Protein AF-A0A959PXU4-F1 (afdb_monomer_lite)

pLDDT: mean 76.77, std 16.82, range [35.56, 93.19]

Structure (mmCIF, N/CA/C/O backbone):
data_AF-A0A959PXU4-F1
#
_entry.id   AF-A0A959PXU4-F1
#
loop_
_atom_site.group_PDB
_atom_site.id
_atom_site.type_symbol
_atom_site.label_atom_id
_atom_site.label_alt_id
_atom_site.label_comp_id
_atom_site.label_asym_id
_atom_site.label_entity_id
_atom_site.label_seq_id
_atom_site.pdbx_PDB_ins_code
_atom_site.Cartn_x
_atom_site.Cartn_y
_atom_site.Cartn_z
_atom_site.occupancy
_atom_site.B_iso_or_equiv
_atom_site.auth_seq_id
_atom_site.auth_comp_id
_atom_site.auth_asym_id
_atom_site.auth_atom_id
_atom_site.pdbx_PDB_model_num
ATOM 1 N N . LEU A 1 1 ? -28.976 -17.798 -0.650 1.00 37.50 1 LEU A N 1
ATOM 2 C CA . LEU A 1 1 ? -28.415 -17.385 -1.957 1.00 37.50 1 LEU A CA 1
ATOM 3 C C . LEU A 1 1 ? -27.351 -16.313 -1.720 1.00 37.50 1 LEU A C 1
ATOM 5 O O . LEU A 1 1 ? -27.623 -15.134 -1.885 1.00 37.50 1 LEU A O 1
ATOM 9 N N . SER A 1 2 ? -26.162 -16.700 -1.261 1.00 35.56 2 SER A N 1
ATOM 10 C CA . SER A 1 2 ? -25.008 -15.801 -1.143 1.00 35.56 2 SER A CA 1
ATOM 11 C C . SER A 1 2 ? -24.214 -15.896 -2.441 1.00 35.56 2 SER A C 1
ATOM 13 O O . SER A 1 2 ? -23.334 -16.739 -2.594 1.00 35.56 2 SER A O 1
ATOM 15 N N . VAL A 1 3 ? -24.591 -15.075 -3.422 1.00 47.03 3 VAL A N 1
ATOM 16 C CA . VAL A 1 3 ? -23.793 -14.891 -4.636 1.00 47.03 3 VAL A CA 1
ATOM 17 C C . VAL A 1 3 ? -22.477 -14.260 -4.197 1.00 47.03 3 VAL A C 1
ATOM 19 O O . VAL A 1 3 ? -22.427 -13.096 -3.809 1.00 47.03 3 VAL A O 1
ATOM 22 N N . ILE A 1 4 ? -21.423 -15.069 -4.188 1.00 52.78 4 ILE A N 1
ATOM 23 C CA . ILE A 1 4 ? -20.054 -14.641 -3.932 1.00 52.78 4 ILE A CA 1
ATOM 24 C C . ILE A 1 4 ? -19.701 -13.627 -5.028 1.00 52.78 4 ILE A C 1
ATOM 26 O O . ILE A 1 4 ? -19.561 -13.996 -6.193 1.00 52.78 4 ILE A O 1
ATOM 30 N N . GLN A 1 5 ? -19.600 -12.345 -4.671 1.00 46.62 5 GLN A N 1
ATOM 31 C CA . GLN A 1 5 ? -19.042 -11.299 -5.532 1.00 46.62 5 GLN A CA 1
ATOM 32 C C . GLN A 1 5 ? -17.556 -11.616 -5.749 1.00 46.62 5 GLN A C 1
ATOM 34 O O . GLN A 1 5 ? -16.712 -11.325 -4.911 1.00 46.62 5 GLN A O 1
ATOM 39 N N . HIS A 1 6 ? -17.253 -12.317 -6.837 1.00 55.47 6 HIS A N 1
ATOM 40 C CA . HIS A 1 6 ? -15.999 -13.055 -6.993 1.00 55.47 6 HIS A CA 1
ATOM 41 C C . HIS A 1 6 ? -14.857 -12.298 -7.707 1.00 55.47 6 HIS A C 1
ATOM 43 O O . HIS A 1 6 ? -13.901 -12.944 -8.107 1.00 55.47 6 HIS A O 1
ATOM 49 N N . TRP A 1 7 ? -14.901 -10.978 -7.937 1.00 48.16 7 TRP A N 1
ATOM 50 C CA . TRP A 1 7 ? -14.122 -10.426 -9.070 1.00 48.16 7 TRP A CA 1
ATOM 51 C C . TRP A 1 7 ? -13.279 -9.165 -8.830 1.00 48.16 7 TRP A C 1
ATOM 53 O O . TRP A 1 7 ? -13.082 -8.402 -9.765 1.00 48.16 7 TRP A O 1
ATOM 63 N N . ASP A 1 8 ? -12.709 -8.951 -7.640 1.00 54.69 8 ASP A N 1
ATOM 64 C CA . ASP A 1 8 ? -11.613 -7.959 -7.525 1.00 54.69 8 ASP A CA 1
ATOM 65 C C . ASP A 1 8 ? -10.500 -8.317 -6.520 1.00 54.69 8 ASP A C 1
ATOM 67 O O . ASP A 1 8 ? -9.587 -7.535 -6.277 1.00 54.69 8 ASP A O 1
ATOM 71 N N . CYS A 1 9 ? -10.499 -9.538 -5.971 1.00 57.75 9 CYS A N 1
ATOM 72 C CA . CYS A 1 9 ? -9.482 -9.973 -5.003 1.00 57.75 9 CYS A CA 1
ATOM 73 C C . CYS A 1 9 ? -8.083 -10.168 -5.622 1.00 57.75 9 CYS A C 1
ATOM 75 O O . CYS A 1 9 ? -7.092 -10.212 -4.895 1.00 57.75 9 CYS A O 1
ATOM 77 N N . ASN A 1 10 ? -8.000 -10.280 -6.951 1.00 69.81 10 ASN A N 1
ATOM 78 C CA . ASN A 1 10 ? -6.753 -10.510 -7.686 1.00 69.81 10 ASN A CA 1
ATOM 79 C C . ASN A 1 10 ? -6.081 -9.219 -8.170 1.00 69.81 10 ASN A C 1
ATOM 81 O O . ASN A 1 10 ? -5.172 -9.288 -8.994 1.00 69.81 10 ASN A O 1
ATOM 85 N N . GLN A 1 11 ? -6.505 -8.055 -7.674 1.00 81.75 11 GLN A N 1
ATOM 86 C CA . GLN A 1 11 ? -5.874 -6.796 -8.048 1.00 81.75 11 GLN A CA 1
ATOM 87 C C . GLN A 1 11 ? -4.401 -6.779 -7.649 1.00 81.75 11 GLN A C 1
ATOM 89 O O . GLN A 1 11 ? -4.077 -6.954 -6.467 1.00 81.75 11 GLN A O 1
ATOM 94 N N . THR A 1 12 ? -3.528 -6.525 -8.623 1.00 87.19 12 THR A N 1
ATOM 95 C CA . THR A 1 12 ? -2.104 -6.277 -8.385 1.00 87.19 12 THR A CA 1
ATOM 96 C C . THR A 1 12 ? -1.762 -4.833 -8.716 1.00 87.19 12 THR A C 1
ATOM 98 O O . THR A 1 12 ? -2.279 -4.223 -9.659 1.00 87.19 12 THR A O 1
ATOM 101 N N . TYR A 1 13 ? -0.865 -4.274 -7.914 1.00 90.19 13 TYR A N 1
ATOM 102 C CA . TYR A 1 13 ? -0.446 -2.887 -8.021 1.00 90.19 13 TYR A CA 1
ATOM 103 C C . TYR A 1 13 ? 1.065 -2.804 -8.193 1.00 90.19 13 TYR A C 1
ATOM 105 O O . TYR A 1 13 ? 1.801 -3.639 -7.667 1.00 90.19 13 TYR A O 1
ATOM 113 N N . LEU A 1 14 ? 1.520 -1.775 -8.906 1.00 89.69 14 LEU A N 1
ATOM 114 C CA . LEU A 1 14 ? 2.913 -1.347 -8.937 1.00 89.69 14 LEU A CA 1
ATOM 115 C C . LEU A 1 14 ? 3.081 -0.101 -8.081 1.00 89.69 14 LEU A C 1
ATOM 117 O O . LEU A 1 14 ? 2.363 0.883 -8.275 1.00 89.69 14 LEU A O 1
ATOM 121 N N . ASN A 1 15 ? 4.053 -0.119 -7.177 1.00 86.69 15 ASN A N 1
ATOM 122 C CA . ASN A 1 15 ? 4.479 1.067 -6.457 1.00 86.69 15 ASN A CA 1
ATOM 123 C C . ASN A 1 15 ? 5.282 1.983 -7.391 1.00 86.69 15 ASN A C 1
ATOM 125 O O . ASN A 1 15 ? 6.363 1.627 -7.858 1.00 86.69 15 ASN A O 1
ATOM 129 N N . LEU A 1 16 ? 4.746 3.175 -7.656 1.00 83.38 16 LEU A N 1
ATOM 130 C CA . LEU A 1 16 ? 5.363 4.190 -8.514 1.00 83.38 16 LEU A CA 1
ATOM 131 C C . LEU A 1 16 ? 6.381 5.068 -7.769 1.00 83.38 16 LEU A C 1
ATOM 133 O O . LEU A 1 16 ? 7.056 5.891 -8.385 1.00 83.38 16 LEU A O 1
ATOM 137 N N . SER A 1 17 ? 6.507 4.899 -6.451 1.00 77.38 17 SER A N 1
ATOM 138 C CA . SER A 1 17 ? 7.445 5.628 -5.596 1.00 77.38 17 SER A CA 1
ATOM 139 C C . SER A 1 17 ? 8.400 4.670 -4.858 1.00 77.38 17 SER A C 1
ATOM 141 O O . SER A 1 17 ? 8.413 4.662 -3.627 1.00 77.38 17 SER A O 1
ATOM 143 N N . PRO A 1 18 ? 9.215 3.863 -5.571 1.00 60.88 18 PRO A N 1
ATOM 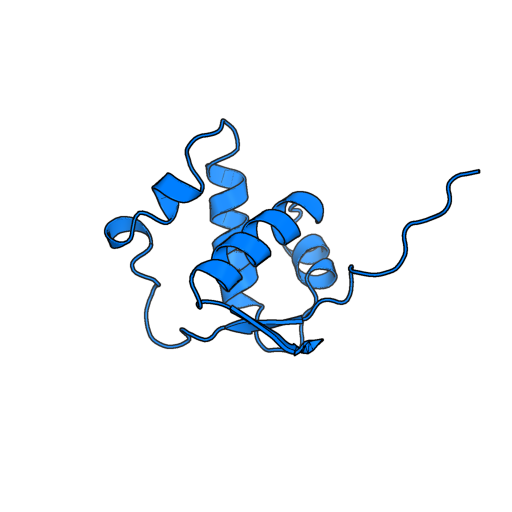144 C CA . PRO A 1 18 ? 10.084 2.852 -4.956 1.00 60.88 18 PRO A CA 1
ATOM 145 C C . PRO A 1 18 ? 11.298 3.441 -4.215 1.00 60.88 18 PRO A C 1
ATOM 147 O O . PRO A 1 18 ? 11.922 2.754 -3.413 1.00 60.88 18 PRO A O 1
ATOM 150 N N . MET A 1 19 ? 11.657 4.699 -4.492 1.00 49.06 19 MET A N 1
ATOM 151 C CA . MET A 1 19 ? 12.843 5.364 -3.946 1.00 49.06 19 MET A CA 1
ATOM 152 C C . MET A 1 19 ? 12.426 6.438 -2.935 1.00 49.06 19 MET A C 1
ATOM 154 O O . MET A 1 19 ? 12.029 7.541 -3.312 1.00 49.06 19 MET A O 1
ATOM 158 N N . GLY A 1 20 ? 12.543 6.099 -1.650 1.00 53.34 20 GLY A N 1
ATOM 159 C CA . GLY A 1 20 ? 12.297 6.981 -0.508 1.00 53.34 20 GLY A CA 1
ATOM 160 C C . GLY A 1 20 ? 11.039 6.605 0.269 1.00 53.34 20 GLY A C 1
ATOM 161 O O . GLY A 1 20 ? 10.020 6.257 -0.327 1.00 53.34 20 GLY A O 1
ATOM 162 N N . GLU 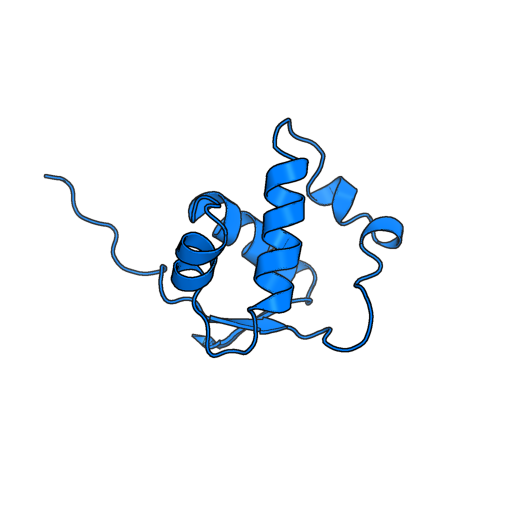A 1 21 ? 11.098 6.701 1.604 1.00 51.00 21 GLU A N 1
ATOM 163 C CA . GLU A 1 21 ? 9.882 6.733 2.417 1.00 51.00 21 GLU A CA 1
ATOM 164 C C . GLU A 1 21 ? 8.958 7.775 1.781 1.00 51.00 21 GLU A C 1
ATOM 166 O O . GLU A 1 21 ? 9.385 8.929 1.601 1.00 51.00 21 GLU A O 1
ATOM 171 N N . PRO A 1 22 ? 7.719 7.419 1.388 1.00 54.25 22 PRO A N 1
ATOM 172 C CA . PRO A 1 22 ? 6.793 8.449 0.982 1.00 54.25 22 PRO A CA 1
ATOM 173 C C . PRO A 1 22 ? 6.766 9.414 2.162 1.00 54.25 22 PRO A C 1
ATOM 175 O O . PRO A 1 22 ? 6.678 8.991 3.313 1.00 54.25 22 PRO A O 1
ATOM 178 N N . GLN A 1 23 ? 6.965 10.708 1.919 1.00 58.22 23 GLN A N 1
ATOM 179 C CA . GLN A 1 23 ? 6.890 11.709 2.981 1.00 58.22 23 GLN A CA 1
ATOM 180 C C . GLN A 1 23 ? 5.420 11.838 3.417 1.00 58.22 23 GLN A C 1
ATOM 182 O O . GLN A 1 23 ? 4.754 12.846 3.171 1.00 58.22 23 GLN A O 1
ATOM 187 N N . LEU A 1 24 ? 4.898 10.770 4.021 1.00 57.25 24 LEU A N 1
ATOM 188 C CA . LEU A 1 24 ? 3.508 10.510 4.368 1.00 57.25 24 LEU A CA 1
ATOM 189 C C . LEU A 1 24 ? 3.015 11.546 5.380 1.00 57.25 24 LEU A C 1
ATOM 191 O O . LEU A 1 24 ? 1.855 11.955 5.333 1.00 5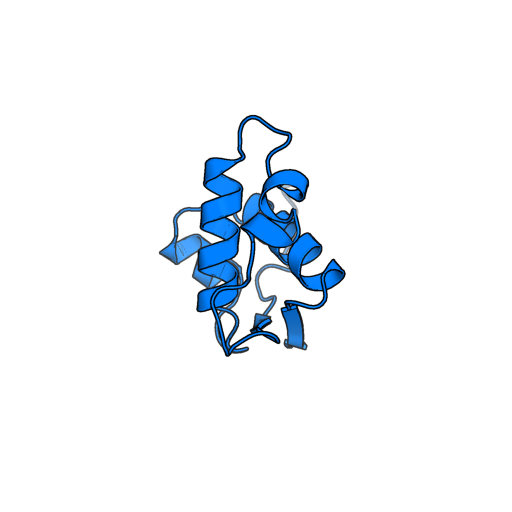7.25 24 LEU A O 1
ATOM 195 N N . GLY A 1 25 ? 3.931 12.038 6.224 1.00 54.19 25 GLY A N 1
ATOM 196 C CA . GLY A 1 25 ? 3.713 13.159 7.137 1.00 54.19 25 GLY A CA 1
ATOM 197 C C . GLY A 1 25 ? 3.652 14.525 6.445 1.00 54.19 25 GLY A C 1
ATOM 198 O O . GLY A 1 25 ? 2.711 15.274 6.679 1.00 54.19 25 GLY A O 1
ATOM 199 N N . LYS A 1 26 ? 4.598 14.859 5.551 1.00 48.97 26 LYS A N 1
ATOM 200 C CA . LYS A 1 26 ? 4.650 16.197 4.915 1.00 48.97 26 LYS A CA 1
ATOM 201 C C . LYS A 1 26 ? 3.607 16.410 3.815 1.00 48.97 26 LYS A C 1
ATOM 203 O O . LYS A 1 26 ? 3.298 17.552 3.499 1.00 48.97 26 LYS A O 1
ATOM 208 N N . ARG A 1 27 ? 3.057 15.338 3.234 1.00 53.81 27 ARG A N 1
ATOM 209 C CA . ARG A 1 27 ? 2.030 15.408 2.175 1.00 53.81 27 ARG A CA 1
ATOM 210 C C . ARG A 1 27 ? 0.591 15.251 2.683 1.00 53.81 27 ARG A C 1
ATOM 212 O O . ARG A 1 27 ? -0.322 15.146 1.868 1.00 53.81 27 ARG A O 1
ATOM 219 N N . GLY A 1 28 ? 0.378 15.192 4.001 1.00 59.31 28 GLY A N 1
ATOM 220 C CA . GLY A 1 28 ? -0.961 15.053 4.586 1.00 59.31 28 GLY A CA 1
ATOM 221 C C . GLY A 1 28 ? -1.635 13.704 4.309 1.00 59.31 28 GLY A C 1
ATOM 222 O O . GLY A 1 28 ? -2.841 13.581 4.489 1.00 59.31 28 GLY A O 1
ATOM 223 N N . LEU A 1 29 ? -0.889 12.674 3.890 1.00 63.56 29 LEU A N 1
ATOM 224 C CA . LEU A 1 29 ? -1.442 11.338 3.621 1.00 63.56 29 LEU A CA 1
ATOM 225 C C . LEU A 1 29 ? -1.971 10.689 4.902 1.00 63.56 29 LEU A C 1
ATOM 227 O O . LEU A 1 29 ? -3.058 10.120 4.894 1.00 63.56 29 LEU A O 1
ATOM 231 N N . TYR A 1 30 ? -1.277 10.882 6.025 1.00 61.44 30 TYR A N 1
ATOM 232 C CA . TYR A 1 30 ? -1.801 10.472 7.327 1.00 61.44 30 TYR A CA 1
ATOM 233 C C . TYR A 1 30 ? -3.062 11.233 7.743 1.00 61.44 30 TYR A C 1
ATOM 235 O O . TYR A 1 30 ? -3.882 10.664 8.447 1.00 61.44 30 TYR A O 1
ATOM 243 N N . GLN A 1 31 ? -3.264 12.473 7.290 1.00 59.28 31 GLN A N 1
ATOM 244 C CA . GLN A 1 31 ? -4.499 13.224 7.553 1.00 59.28 31 GLN A CA 1
ATOM 245 C C . GLN A 1 31 ? -5.640 12.812 6.613 1.00 59.28 31 GLN A C 1
ATOM 247 O O . GLN A 1 31 ? -6.782 12.733 7.051 1.00 59.28 31 GLN A O 1
ATOM 252 N N . ALA A 1 32 ? -5.334 12.486 5.352 1.00 60.81 32 ALA A N 1
ATOM 253 C CA . ALA A 1 32 ? -6.303 11.952 4.390 1.00 60.81 32 ALA A CA 1
ATOM 254 C C . ALA A 1 32 ? -6.858 10.580 4.816 1.00 60.81 32 ALA A C 1
ATOM 256 O O . ALA A 1 32 ? -7.984 10.233 4.475 1.00 60.81 32 ALA A O 1
ATOM 257 N N . ILE A 1 33 ? -6.061 9.821 5.570 1.00 63.00 33 ILE A N 1
ATOM 258 C CA . ILE A 1 33 ? -6.399 8.498 6.103 1.00 63.00 33 ILE A CA 1
ATOM 259 C C . ILE A 1 33 ? -6.920 8.593 7.559 1.00 63.00 33 ILE A C 1
ATOM 261 O O . ILE A 1 33 ? -7.807 7.854 7.971 1.00 63.00 33 ILE A O 1
ATOM 265 N N . GLY A 1 34 ? -6.407 9.534 8.354 1.00 52.16 34 GLY A N 1
ATOM 266 C CA . GLY A 1 34 ? -6.522 9.550 9.817 1.00 52.16 34 GLY A CA 1
ATOM 267 C C . GLY A 1 34 ? -7.722 10.280 10.426 1.00 52.16 34 GLY A C 1
ATOM 268 O O . GLY A 1 34 ? -7.734 10.485 11.634 1.00 52.16 34 GLY A O 1
ATOM 269 N N . GLY A 1 35 ? -8.729 10.673 9.642 1.00 56.06 35 GLY A N 1
ATOM 270 C CA . GLY A 1 35 ? -9.938 11.334 10.164 1.00 56.06 35 GLY A CA 1
ATOM 271 C C . GLY A 1 35 ? -10.936 10.413 10.887 1.00 56.06 35 GLY A C 1
ATOM 272 O O . GLY A 1 35 ? -11.975 10.885 11.338 1.00 56.06 35 GLY A O 1
ATOM 273 N N . GLN A 1 36 ? -10.667 9.106 10.970 1.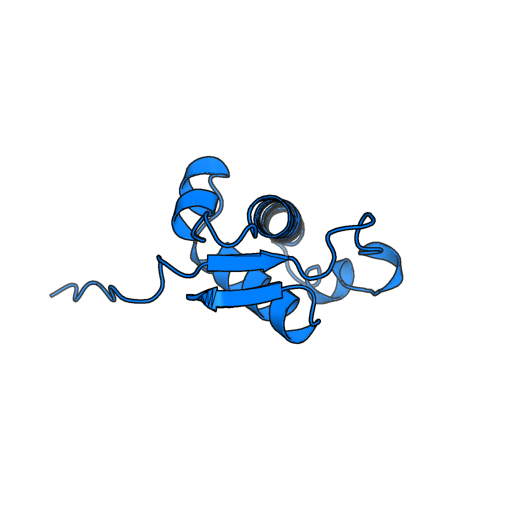00 55.00 36 GLN A N 1
ATOM 274 C CA . GLN A 1 36 ? -11.560 8.099 11.557 1.00 55.00 36 GLN A CA 1
ATOM 275 C C . GLN A 1 36 ? -10.823 7.227 12.584 1.00 55.00 36 GLN A C 1
ATOM 277 O O . GLN A 1 36 ? -9.600 7.097 12.543 1.00 55.00 36 GLN A O 1
ATOM 282 N N . SER A 1 37 ? -11.589 6.601 13.481 1.00 57.28 37 SER A N 1
ATOM 283 C CA . SER A 1 37 ? -11.144 5.714 14.568 1.00 57.28 37 SER A CA 1
ATOM 284 C C . SER A 1 37 ? -10.191 4.585 14.129 1.00 57.28 37 SER A C 1
ATOM 286 O O . SER A 1 37 ? -9.422 4.096 14.947 1.00 57.28 37 SER A O 1
ATOM 288 N N . ASP A 1 38 ? -10.176 4.242 12.836 1.00 64.19 38 ASP A N 1
ATOM 289 C CA . ASP A 1 38 ? -9.333 3.204 12.215 1.00 64.19 38 ASP A CA 1
ATOM 290 C C . ASP A 1 38 ? -8.015 3.733 11.619 1.00 64.19 38 ASP A C 1
ATOM 292 O O . ASP A 1 38 ? -7.430 3.118 10.723 1.00 64.19 38 ASP A O 1
ATOM 296 N N . SER A 1 39 ? -7.533 4.893 12.077 1.00 75.44 39 SER A N 1
ATOM 297 C CA . SER A 1 39 ? -6.323 5.518 11.523 1.00 75.44 39 SER A CA 1
ATOM 298 C C . SER A 1 39 ? -5.106 4.583 11.556 1.00 75.44 39 SER A C 1
ATOM 300 O O . SER A 1 39 ? -4.394 4.493 10.561 1.00 75.44 39 SER A O 1
ATOM 302 N N . HIS A 1 40 ? -4.900 3.819 12.633 1.00 80.88 40 HIS A N 1
ATOM 303 C CA . HIS A 1 40 ? -3.754 2.914 12.758 1.00 80.88 40 HIS A CA 1
ATOM 304 C C . HIS A 1 40 ? -3.812 1.719 11.791 1.00 80.88 40 HIS A C 1
ATOM 306 O O . HIS A 1 40 ? -2.815 1.405 11.141 1.00 80.88 40 HIS A O 1
ATOM 312 N N . GLU A 1 41 ? -4.975 1.076 11.637 1.00 86.00 41 GLU A N 1
ATOM 313 C CA . GLU A 1 41 ? -5.129 -0.044 10.697 1.00 86.00 41 GLU A CA 1
ATOM 314 C C . GLU A 1 41 ? -4.895 0.423 9.257 1.00 86.00 41 GLU A C 1
ATOM 316 O O . GLU A 1 41 ? -4.159 -0.214 8.504 1.00 86.00 41 GLU A O 1
ATOM 321 N N . GLN A 1 42 ? -5.445 1.581 8.881 1.00 84.56 42 GLN A N 1
ATOM 322 C CA . GLN A 1 42 ? -5.260 2.127 7.537 1.00 84.56 42 GLN A CA 1
ATOM 323 C C . GLN A 1 42 ? -3.810 2.584 7.280 1.00 84.56 42 GLN A C 1
ATOM 325 O O . GLN A 1 42 ? -3.313 2.482 6.156 1.00 84.56 42 GLN A O 1
ATOM 330 N N . GLN A 1 43 ? -3.098 3.042 8.315 1.00 84.06 43 GLN A N 1
ATOM 331 C CA . GLN A 1 43 ? -1.660 3.308 8.237 1.00 84.06 43 GLN A CA 1
ATOM 332 C C . GLN A 1 43 ? -0.862 2.030 7.970 1.00 84.06 43 GLN A C 1
ATOM 334 O O . GLN A 1 43 ? -0.005 2.018 7.084 1.00 84.06 43 GLN A O 1
ATOM 339 N N . MET A 1 44 ? -1.155 0.950 8.697 1.00 87.00 44 MET A N 1
ATOM 340 C CA . MET A 1 44 ? -0.502 -0.341 8.472 1.00 87.00 44 MET A CA 1
ATOM 341 C C . MET A 1 44 ? -0.836 -0.892 7.086 1.00 87.00 44 MET A C 1
ATOM 343 O O . MET A 1 44 ? 0.068 -1.316 6.366 1.00 87.00 44 MET A O 1
ATOM 347 N N . ALA A 1 45 ? -2.099 -0.800 6.666 1.00 91.00 45 ALA A N 1
ATOM 348 C CA . ALA A 1 45 ? -2.548 -1.175 5.328 1.00 91.00 45 ALA A CA 1
ATOM 349 C C . ALA A 1 45 ? -1.728 -0.472 4.242 1.00 91.00 45 ALA A C 1
ATOM 351 O O . ALA A 1 45 ? -1.263 -1.113 3.303 1.00 91.00 45 ALA A O 1
ATOM 352 N N . MET A 1 46 ? -1.491 0.831 4.393 1.00 88.56 46 MET A N 1
ATOM 353 C CA . MET A 1 46 ? -0.697 1.607 3.444 1.00 88.56 46 MET A CA 1
ATOM 354 C C . MET A 1 46 ? 0.742 1.093 3.330 1.00 88.56 46 MET A C 1
ATOM 356 O O . MET A 1 46 ? 1.226 0.911 2.213 1.00 88.56 46 MET A O 1
ATOM 360 N N . LEU A 1 47 ? 1.415 0.836 4.456 1.00 87.88 47 LEU A N 1
ATOM 361 C CA . LEU A 1 47 ? 2.782 0.302 4.455 1.00 87.88 47 LEU A CA 1
ATOM 362 C C . LEU A 1 47 ? 2.841 -1.082 3.798 1.00 87.88 47 LEU A C 1
ATOM 364 O O . LEU A 1 47 ? 3.693 -1.325 2.943 1.00 87.88 47 LEU A O 1
ATOM 368 N N . TRP A 1 48 ? 1.900 -1.961 4.145 1.00 92.69 48 TRP A N 1
ATOM 369 C CA . TRP A 1 48 ? 1.792 -3.297 3.565 1.00 92.69 48 TRP A CA 1
ATOM 370 C C . TRP A 1 48 ? 1.568 -3.260 2.053 1.00 92.69 48 TRP A C 1
ATOM 372 O O . TRP A 1 48 ? 2.255 -3.970 1.319 1.00 92.69 48 TRP A O 1
ATOM 382 N N . ILE A 1 49 ? 0.649 -2.415 1.579 1.00 91.69 49 ILE A N 1
ATOM 383 C CA . ILE A 1 49 ? 0.360 -2.279 0.150 1.00 91.69 49 ILE A CA 1
ATOM 384 C C . ILE A 1 49 ? 1.583 -1.732 -0.584 1.00 91.69 49 ILE A C 1
ATOM 386 O O . ILE A 1 49 ? 1.990 -2.323 -1.578 1.00 91.69 49 ILE A O 1
ATOM 390 N N . LEU A 1 50 ? 2.206 -0.652 -0.106 1.00 88.62 50 LEU A N 1
ATOM 391 C CA . LEU A 1 50 ? 3.376 -0.064 -0.770 1.00 88.62 50 LEU A CA 1
ATOM 392 C C . LEU A 1 50 ? 4.560 -1.035 -0.846 1.00 88.62 50 LEU A C 1
ATOM 394 O O . LEU A 1 50 ? 5.258 -1.052 -1.860 1.00 88.62 50 LEU A O 1
ATOM 398 N N . ASN A 1 51 ? 4.762 -1.846 0.196 1.00 89.06 51 ASN A N 1
ATOM 399 C CA . ASN A 1 51 ? 5.818 -2.854 0.238 1.00 89.06 51 ASN A CA 1
ATOM 400 C C . ASN A 1 51 ? 5.546 -4.033 -0.713 1.00 89.06 51 ASN A C 1
ATOM 402 O O . ASN A 1 51 ? 6.461 -4.542 -1.349 1.00 89.06 51 ASN A O 1
ATOM 406 N N . GLN A 1 52 ? 4.287 -4.466 -0.823 1.00 90.94 52 GLN A N 1
ATOM 407 C CA . GLN A 1 52 ? 3.909 -5.644 -1.610 1.00 90.94 52 GLN A CA 1
ATOM 408 C C . GLN A 1 52 ? 3.439 -5.317 -3.037 1.00 90.94 52 GLN A C 1
ATOM 410 O O . GLN A 1 52 ? 3.179 -6.236 -3.804 1.00 90.94 52 GLN A O 1
ATOM 415 N N . SER A 1 53 ? 3.336 -4.041 -3.419 1.00 89.00 53 SER A N 1
ATOM 416 C CA . SER A 1 53 ? 2.933 -3.609 -4.767 1.00 89.00 53 SER A CA 1
ATOM 417 C C . SER A 1 53 ? 4.089 -3.723 -5.769 1.00 89.00 53 SER A C 1
ATOM 419 O O . SER A 1 53 ? 4.594 -2.728 -6.290 1.00 89.00 53 SER A O 1
ATOM 421 N N . ASP A 1 54 ? 4.522 -4.952 -6.031 1.00 87.94 54 ASP A N 1
ATOM 422 C CA . ASP A 1 54 ? 5.567 -5.317 -6.997 1.00 87.94 54 ASP A CA 1
ATOM 423 C C . ASP A 1 54 ? 4.997 -5.848 -8.328 1.00 87.94 54 ASP A C 1
ATOM 425 O O . ASP A 1 54 ? 5.733 -6.371 -9.168 1.00 87.94 54 ASP A O 1
ATOM 429 N N . GLY A 1 55 ? 3.676 -5.752 -8.510 1.00 87.12 55 GLY A N 1
ATOM 430 C CA . GLY A 1 55 ? 2.937 -6.339 -9.628 1.00 87.12 55 GLY A CA 1
ATOM 431 C C . GLY A 1 55 ? 2.735 -7.857 -9.540 1.00 87.12 55 GLY A C 1
ATOM 432 O O . GLY A 1 55 ? 2.054 -8.413 -10.401 1.00 87.12 55 GLY A O 1
ATOM 433 N N . LYS A 1 56 ? 3.287 -8.534 -8.522 1.00 88.44 56 LYS A N 1
ATOM 434 C CA . LYS A 1 56 ? 3.195 -9.995 -8.346 1.00 88.44 56 LYS A CA 1
ATOM 435 C C . LYS A 1 56 ? 2.256 -10.394 -7.219 1.00 88.44 56 LYS A C 1
ATOM 437 O O . LYS A 1 56 ? 1.615 -11.436 -7.318 1.00 88.44 56 LYS A O 1
ATOM 442 N N . HIS A 1 57 ? 2.182 -9.595 -6.157 1.00 90.38 57 HIS A N 1
ATOM 443 C CA . HIS A 1 57 ? 1.292 -9.874 -5.034 1.00 90.38 57 HIS A CA 1
ATOM 444 C C . HIS A 1 57 ? -0.063 -9.196 -5.213 1.00 90.38 57 HIS A C 1
ATOM 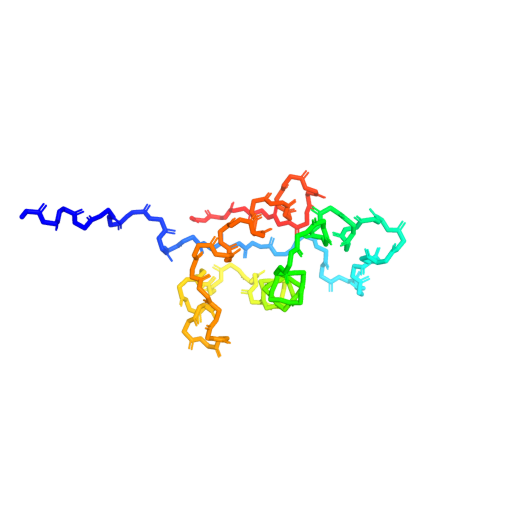446 O O . HIS A 1 57 ? -0.152 -8.002 -5.515 1.00 90.38 57 HIS A O 1
ATOM 452 N N . THR A 1 58 ? -1.124 -9.963 -4.983 1.00 92.06 58 THR A N 1
ATOM 453 C CA . THR A 1 58 ? -2.496 -9.450 -4.991 1.00 92.06 58 THR A CA 1
ATOM 454 C C . THR A 1 58 ? -2.849 -8.809 -3.649 1.00 92.06 58 THR A C 1
ATOM 456 O O . THR A 1 58 ? -2.254 -9.137 -2.618 1.00 92.06 58 THR A O 1
ATOM 459 N N . LEU A 1 59 ? -3.870 -7.947 -3.611 1.00 90.88 59 LEU A N 1
ATOM 460 C CA . LEU A 1 59 ? -4.412 -7.464 -2.331 1.00 90.88 59 LEU A CA 1
ATOM 461 C C . LEU A 1 59 ? -4.908 -8.608 -1.432 1.00 90.88 59 LEU A C 1
ATOM 463 O O . LEU A 1 59 ? -4.821 -8.500 -0.209 1.00 90.88 59 LEU A O 1
ATOM 467 N N . LEU A 1 60 ? -5.360 -9.726 -2.009 1.00 91.50 60 LEU A N 1
ATOM 468 C CA . LEU A 1 60 ? -5.701 -10.924 -1.245 1.00 91.50 60 LEU A CA 1
ATOM 469 C C . LEU A 1 60 ? -4.476 -11.552 -0.563 1.00 91.50 60 LEU A C 1
ATOM 471 O O . LEU A 1 60 ? -4.571 -11.975 0.591 1.00 91.50 60 LEU A O 1
ATOM 475 N N . ASP A 1 61 ? -3.322 -11.585 -1.233 1.00 92.06 61 ASP A N 1
ATOM 476 C CA . ASP A 1 61 ? -2.071 -12.056 -0.624 1.00 92.06 61 ASP A CA 1
ATOM 477 C C . ASP A 1 61 ? -1.633 -11.136 0.516 1.00 92.06 61 ASP A C 1
ATOM 479 O O . ASP A 1 61 ? -1.190 -11.608 1.567 1.00 92.06 61 ASP A O 1
ATOM 483 N N . VAL A 1 62 ? -1.807 -9.824 0.338 1.00 92.31 62 VAL A N 1
ATOM 484 C CA . VAL A 1 62 ? -1.531 -8.831 1.382 1.00 92.31 62 VAL A CA 1
ATOM 485 C C . VAL A 1 62 ? -2.468 -9.018 2.576 1.00 92.31 62 VAL A C 1
ATOM 487 O O . VAL A 1 62 ? -1.991 -9.031 3.711 1.00 92.31 62 VAL A O 1
ATOM 490 N N . ALA A 1 63 ? -3.767 -9.234 2.353 1.00 93.19 63 ALA A N 1
ATOM 491 C CA . ALA A 1 63 ? -4.741 -9.496 3.417 1.00 93.19 63 ALA A CA 1
ATOM 492 C C . ALA A 1 63 ? -4.356 -10.734 4.235 1.00 93.19 63 ALA A C 1
ATOM 494 O O . ALA A 1 63 ? -4.315 -10.692 5.463 1.00 93.19 63 ALA A O 1
ATOM 495 N N . ARG A 1 64 ? -3.990 -11.825 3.549 1.00 92.31 64 ARG A N 1
ATOM 496 C CA . ARG A 1 64 ? -3.576 -13.081 4.192 1.00 92.31 64 ARG A CA 1
ATOM 497 C C . ARG A 1 64 ? -2.311 -12.925 5.036 1.00 92.31 64 ARG A C 1
ATOM 499 O O . ARG A 1 64 ? -2.230 -13.534 6.096 1.00 92.31 64 ARG A O 1
ATOM 506 N N . LYS A 1 65 ? -1.332 -12.136 4.577 1.00 92.88 65 LYS A N 1
ATOM 507 C CA . LYS A 1 65 ? -0.059 -11.925 5.292 1.00 92.88 65 LYS A CA 1
ATOM 508 C C . LYS A 1 65 ? -0.172 -10.925 6.444 1.00 92.88 65 LYS A C 1
ATOM 510 O O . LYS A 1 65 ? 0.458 -11.123 7.475 1.00 92.88 65 LYS A O 1
ATOM 515 N N . SER A 1 66 ? -0.937 -9.852 6.257 1.00 91.88 66 SER A N 1
ATOM 516 C CA . SER A 1 66 ? -1.036 -8.751 7.224 1.00 91.88 66 SER A CA 1
ATOM 517 C C . SER A 1 66 ? -2.127 -8.951 8.276 1.00 91.88 66 SER A C 1
ATOM 519 O O . SER A 1 66 ? -2.082 -8.308 9.320 1.00 91.88 66 SER A O 1
ATOM 521 N N . GLY A 1 67 ? -3.121 -9.804 8.000 1.00 92.94 67 GLY A N 1
ATOM 522 C CA . GLY A 1 67 ? -4.328 -9.934 8.820 1.00 92.94 67 GLY A CA 1
ATOM 523 C C . GLY A 1 67 ? -5.312 -8.768 8.662 1.00 92.94 67 GLY A C 1
ATOM 524 O O . GLY A 1 67 ? -6.342 -8.754 9.331 1.00 92.94 67 GLY A O 1
ATOM 525 N N . ILE A 1 68 ? -5.022 -7.803 7.783 1.00 92.00 68 ILE A N 1
ATOM 526 C CA . ILE A 1 68 ? -5.864 -6.626 7.557 1.00 92.00 68 ILE A CA 1
ATOM 527 C C . ILE A 1 68 ? -7.049 -7.003 6.654 1.00 92.00 68 ILE A C 1
ATOM 529 O O . ILE A 1 68 ? -6.850 -7.675 5.633 1.00 92.00 68 ILE A O 1
ATOM 533 N N . PRO A 1 69 ? -8.280 -6.553 6.969 1.00 91.38 69 PRO A N 1
ATOM 534 C CA . PRO A 1 69 ? -9.446 -6.796 6.132 1.00 91.38 69 PRO A CA 1
ATOM 535 C C . PRO A 1 69 ? -9.248 -6.315 4.690 1.00 91.38 69 PRO A C 1
ATOM 537 O O . PRO A 1 69 ? -8.821 -5.187 4.436 1.00 91.38 69 PRO A O 1
ATOM 540 N N . LEU A 1 70 ? -9.646 -7.150 3.726 1.00 89.31 70 LEU A N 1
ATOM 541 C CA . LEU A 1 70 ? -9.516 -6.842 2.298 1.00 89.31 70 LEU A CA 1
ATOM 542 C C . LEU A 1 70 ? -10.239 -5.537 1.911 1.00 89.31 70 LEU A C 1
ATOM 544 O O . LEU A 1 70 ? -9.752 -4.782 1.074 1.00 89.31 70 LEU A O 1
ATOM 548 N N . PHE A 1 71 ? -11.363 -5.229 2.566 1.00 88.44 71 PHE A N 1
ATOM 549 C CA . PHE A 1 71 ? -12.082 -3.964 2.388 1.00 88.44 71 PHE A CA 1
ATOM 550 C C . PHE A 1 71 ? -11.218 -2.742 2.745 1.00 88.44 71 PHE A C 1
ATOM 552 O O . PHE A 1 71 ? -11.158 -1.783 1.972 1.00 88.44 71 PHE A O 1
ATOM 559 N N . THR A 1 72 ? -10.500 -2.792 3.874 1.00 89.25 72 THR A N 1
ATOM 560 C CA . THR A 1 72 ? -9.562 -1.737 4.288 1.00 89.25 72 THR A CA 1
ATOM 561 C C . THR A 1 72 ? -8.445 -1.583 3.260 1.00 89.25 72 THR A C 1
ATOM 563 O O . THR A 1 72 ? -8.119 -0.462 2.862 1.00 89.25 72 THR A O 1
ATOM 566 N N . LEU A 1 73 ? -7.901 -2.699 2.765 1.00 91.38 73 LEU A N 1
ATOM 567 C CA . LEU A 1 73 ? -6.851 -2.677 1.748 1.00 91.38 73 LEU A CA 1
ATOM 568 C C . LEU A 1 73 ? -7.321 -2.043 0.433 1.00 91.38 73 LEU A C 1
ATOM 570 O O . LEU A 1 73 ? -6.614 -1.192 -0.101 1.00 91.38 73 LEU A O 1
ATOM 574 N N . HIS A 1 74 ? -8.516 -2.380 -0.061 1.00 91.06 74 HIS A N 1
ATOM 575 C CA . HIS A 1 74 ? -9.070 -1.749 -1.267 1.00 91.06 74 HIS A CA 1
ATOM 576 C C . HIS A 1 74 ? -9.265 -0.241 -1.095 1.00 91.06 74 HIS A C 1
ATOM 578 O O . HIS A 1 74 ? -8.884 0.532 -1.976 1.00 91.06 74 HIS A O 1
ATOM 584 N N . LYS A 1 75 ? -9.812 0.195 0.049 1.00 89.00 75 LYS A N 1
ATOM 585 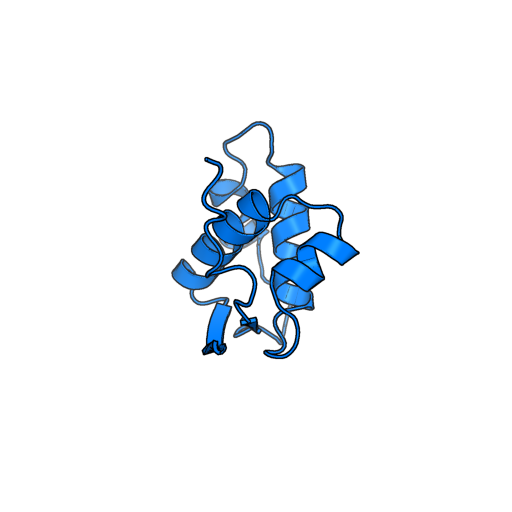C CA . LYS A 1 75 ? -9.992 1.624 0.351 1.00 89.00 75 LYS A CA 1
ATOM 586 C C . LYS A 1 75 ? -8.654 2.367 0.303 1.00 89.00 75 LYS A C 1
ATOM 588 O O . LYS A 1 75 ? -8.549 3.413 -0.335 1.00 89.00 75 LYS A O 1
ATOM 593 N N . VAL A 1 76 ? -7.623 1.815 0.942 1.00 89.69 76 VAL A N 1
ATOM 594 C CA . VAL A 1 76 ? -6.290 2.432 0.985 1.00 89.69 76 VAL A CA 1
ATOM 595 C C . VAL A 1 76 ? -5.596 2.383 -0.379 1.00 89.69 76 VAL A C 1
ATOM 597 O O . VAL A 1 76 ? -5.015 3.386 -0.792 1.00 89.69 76 VAL A O 1
ATOM 600 N N . ALA A 1 77 ? -5.697 1.276 -1.118 1.00 90.81 77 ALA A N 1
ATOM 601 C CA . ALA A 1 77 ? -5.151 1.161 -2.470 1.00 90.81 77 ALA A CA 1
ATOM 602 C C . ALA A 1 77 ? -5.754 2.210 -3.419 1.00 90.81 77 ALA A C 1
ATOM 604 O O . ALA A 1 77 ? -5.016 2.840 -4.177 1.00 90.81 77 ALA A O 1
ATOM 605 N N . GLY A 1 78 ? -7.065 2.466 -3.319 1.00 89.62 78 GLY A N 1
ATOM 606 C CA . GLY A 1 78 ? -7.744 3.529 -4.065 1.00 89.62 78 GLY A CA 1
ATOM 607 C C . GLY A 1 78 ? -7.169 4.917 -3.772 1.00 89.62 78 GLY A C 1
ATOM 608 O O . GLY A 1 78 ? -6.785 5.631 -4.697 1.00 89.62 78 GLY A O 1
ATOM 609 N N . ILE A 1 79 ? -6.997 5.264 -2.491 1.00 88.06 79 ILE A N 1
ATOM 610 C CA . ILE A 1 79 ? -6.386 6.542 -2.078 1.00 88.06 79 ILE A CA 1
ATOM 611 C C . ILE A 1 79 ? -4.959 6.667 -2.634 1.00 88.06 79 ILE A C 1
ATOM 613 O O . ILE A 1 79 ? -4.572 7.714 -3.157 1.00 88.06 79 ILE A O 1
ATOM 617 N N . LEU A 1 80 ? -4.157 5.605 -2.544 1.00 87.12 80 LEU A N 1
ATOM 618 C CA . LEU A 1 80 ? -2.784 5.614 -3.049 1.00 87.12 80 LEU A CA 1
ATOM 619 C C . LEU A 1 80 ? -2.730 5.747 -4.578 1.00 87.12 80 LEU A C 1
ATOM 621 O O . LEU A 1 80 ? -1.853 6.441 -5.099 1.00 87.12 80 LEU A O 1
ATOM 625 N N . GLN A 1 81 ? -3.676 5.143 -5.296 1.00 89.31 81 GLN A N 1
ATOM 626 C CA . GLN A 1 81 ? -3.810 5.296 -6.743 1.00 89.31 81 GLN A CA 1
ATOM 627 C C . GLN A 1 81 ? -4.197 6.733 -7.129 1.00 89.31 81 GLN A C 1
ATOM 629 O O . GLN A 1 81 ? -3.562 7.320 -8.005 1.00 89.31 81 GLN A O 1
ATOM 634 N N . GLU A 1 82 ? -5.167 7.347 -6.443 1.00 87.62 82 GLU A N 1
ATOM 635 C CA . GLU A 1 82 ? -5.547 8.756 -6.654 1.00 87.62 82 GLU A CA 1
ATOM 636 C C . GLU A 1 82 ? -4.370 9.713 -6.424 1.00 87.62 82 GLU A C 1
ATOM 638 O O . GLU A 1 82 ? -4.189 10.698 -7.145 1.00 87.62 82 GLU A O 1
ATOM 643 N N . LYS A 1 83 ? -3.520 9.401 -5.440 1.00 84.88 83 LYS A N 1
ATOM 644 C CA . LYS A 1 83 ? -2.288 10.148 -5.146 1.00 84.88 83 LYS A CA 1
ATOM 645 C C . LYS A 1 83 ? -1.125 9.809 -6.087 1.00 84.88 83 LYS A C 1
ATOM 647 O O . LYS A 1 83 ? -0.034 10.342 -5.887 1.00 84.88 83 LYS A O 1
ATOM 652 N N . LYS A 1 84 ? -1.348 8.974 -7.110 1.00 87.06 84 LYS A N 1
ATOM 653 C CA . LYS A 1 84 ? -0.346 8.512 -8.089 1.00 87.06 84 LYS A CA 1
ATOM 654 C C . LYS A 1 84 ? 0.856 7.806 -7.447 1.00 87.06 84 LYS A C 1
ATOM 656 O O . LYS A 1 84 ? 1.969 7.882 -7.959 1.00 87.06 84 LYS A O 1
ATOM 661 N N . LEU A 1 85 ? 0.635 7.144 -6.312 1.00 86.75 85 LEU A N 1
ATOM 662 C CA . LEU A 1 85 ? 1.634 6.314 -5.631 1.00 86.75 85 LEU A CA 1
ATOM 663 C C . LEU A 1 85 ? 1.550 4.852 -6.070 1.00 86.75 85 LEU A C 1
ATOM 665 O O . LEU A 1 85 ? 2.555 4.148 -6.024 1.00 86.75 85 LEU A O 1
ATOM 669 N N . LEU A 1 86 ? 0.376 4.414 -6.528 1.00 89.88 86 LEU A N 1
ATOM 670 C CA . LEU A 1 86 ? 0.165 3.093 -7.105 1.00 89.88 86 LEU A CA 1
ATOM 671 C C . LEU A 1 86 ? -0.410 3.188 -8.513 1.00 89.88 86 LEU A C 1
ATOM 673 O O . LEU A 1 86 ? -1.173 4.100 -8.832 1.00 89.88 86 LEU A O 1
ATOM 677 N N . GLN A 1 87 ? -0.105 2.177 -9.314 1.00 90.81 87 GLN A N 1
ATOM 678 C CA . GLN A 1 87 ? -0.773 1.901 -10.577 1.00 90.81 87 GLN A CA 1
ATOM 679 C C . GLN A 1 87 ? -1.315 0.476 -10.548 1.00 90.81 87 GLN A C 1
ATOM 681 O O . GLN A 1 87 ? -0.559 -0.459 -10.294 1.00 90.81 87 GLN A O 1
ATOM 686 N N . ARG A 1 88 ? -2.611 0.300 -10.821 1.00 89.38 88 ARG A N 1
ATOM 687 C CA . ARG A 1 88 ? -3.189 -1.032 -11.030 1.00 89.38 88 ARG A CA 1
ATOM 688 C C . ARG A 1 88 ? -2.627 -1.628 -12.322 1.00 89.38 88 ARG A C 1
ATOM 690 O O . ARG A 1 88 ? -2.614 -0.943 -13.347 1.00 89.38 88 ARG A O 1
ATOM 697 N N . ILE A 1 89 ? -2.176 -2.880 -12.266 1.00 86.50 89 ILE A N 1
ATOM 698 C CA . ILE A 1 89 ? -1.666 -3.607 -13.440 1.00 86.50 89 ILE A CA 1
ATOM 699 C C . ILE A 1 89 ? -2.663 -4.680 -13.898 1.00 86.50 89 ILE A C 1
ATOM 701 O O . ILE A 1 89 ? -2.901 -4.803 -15.101 1.00 86.50 89 ILE A O 1
ATOM 705 N N . HIS A 1 90 ? -3.274 -5.414 -12.962 1.00 72.25 90 HIS A N 1
ATOM 706 C CA . HIS A 1 90 ? -4.319 -6.423 -13.198 1.00 72.25 90 HIS A CA 1
ATOM 707 C C . HIS A 1 90 ? -5.479 -6.238 -12.210 1.00 72.25 90 HIS A C 1
ATOM 709 O O . HIS A 1 90 ? -5.234 -5.736 -11.092 1.00 72.25 90 HIS A O 1
#

Foldseek 3Di:
DPPPPPPQQQWAKAFPCPDDDPPCVVVCVLVVQVPDPCSPLLVLLLVLNNVRRNRPDTLNNSCVVVVRDSVSNVVSQVVCVVVVRIDTDD

Sequence (90 aa):
LSVIQHWDCNQTYLNLSPMGEPQLGKRGLYQAIGGQSDSHEQQMAMLWILNQSDGKHTLLDVARKSGIPLFTLHKVAGILQEKKLLQRIH

Radius of gyration: 13.08 Å; chains: 1; bounding box: 41×34×28 Å

Secondary structure (DSSP, 8-state):
------SSTT-EEEES--SS---TTTTTHHHHHTTSTTHHHHHHHHHHHHHHTEEEEEHHHHHHHH---HHHHHHHHHHHHHTTSEEE--